Protein AF-A0A370BU80-F1 (afdb_monomer_lite)

Sequence (134 aa):
MPYYVHLQEHVVDGMLEPIMRKYYLMTAANATAAEKFLVGLQKYARTPNTQMYNAKAVTLEWWNCKVSSAGTIRWIYNEMIAERPENYNYVQELTDCCDTILISDLEAVNWPILPVNQETSQVRTIFDHHFNRF

Organism: NCBI:txid1353008

Structure (mmCIF, N/CA/C/O backbone):
data_AF-A0A370BU80-F1
#
_entry.id   AF-A0A370BU80-F1
#
loop_
_atom_site.group_PDB
_atom_site.id
_atom_site.type_symbol
_atom_site.label_atom_id
_atom_site.label_alt_id
_atom_site.label_comp_id
_atom_site.label_asym_id
_atom_site.label_entity_id
_atom_site.label_seq_id
_atom_site.pdbx_PDB_ins_code
_atom_site.Cartn_x
_atom_site.Cartn_y
_atom_site.Cartn_z
_atom_site.occupancy
_atom_site.B_iso_or_equiv
_atom_site.auth_seq_id
_atom_site.auth_comp_id
_atom_site.auth_asym_id
_atom_site.auth_atom_id
_atom_site.pdbx_PDB_model_num
ATOM 1 N N . MET A 1 1 ? -11.841 5.171 14.712 1.00 82.94 1 MET A N 1
ATOM 2 C CA . MET A 1 1 ? -12.660 5.481 13.517 1.00 82.94 1 MET A CA 1
ATOM 3 C C . MET A 1 1 ? -11.843 5.139 12.283 1.00 82.94 1 MET A C 1
ATOM 5 O O . MET A 1 1 ? -10.625 5.264 12.386 1.00 82.94 1 MET A O 1
ATOM 9 N N . PRO A 1 2 ? -12.466 4.727 11.164 1.00 89.00 2 PRO A N 1
ATOM 10 C CA . PRO A 1 2 ? -11.744 4.494 9.919 1.00 89.00 2 PRO A CA 1
ATOM 11 C C . PRO A 1 2 ? -10.953 5.730 9.481 1.00 89.00 2 PRO A C 1
ATOM 13 O O . PRO A 1 2 ? -11.424 6.856 9.656 1.00 89.00 2 PRO A O 1
ATOM 16 N N . TYR A 1 3 ? -9.766 5.509 8.925 1.00 90.19 3 TYR A N 1
ATOM 17 C CA . TYR A 1 3 ? -8.881 6.555 8.415 1.00 90.19 3 TYR A CA 1
ATOM 18 C C . TYR A 1 3 ? -8.693 6.374 6.912 1.00 90.19 3 TYR A C 1
ATOM 20 O O . TYR A 1 3 ? -8.546 5.244 6.450 1.00 90.19 3 TYR A O 1
ATOM 28 N N . TYR A 1 4 ? -8.711 7.463 6.147 1.00 91.12 4 TYR A N 1
ATOM 29 C CA . TYR A 1 4 ? -8.710 7.393 4.688 1.00 91.12 4 TYR A CA 1
ATOM 30 C C . TYR A 1 4 ? -7.553 8.193 4.106 1.00 91.12 4 TYR A C 1
ATOM 32 O O . TYR A 1 4 ? -7.358 9.346 4.483 1.00 91.12 4 TYR A O 1
ATOM 40 N N . VAL A 1 5 ? -6.829 7.600 3.159 1.00 91.25 5 VAL A N 1
ATOM 41 C CA . VAL A 1 5 ? -5.692 8.235 2.482 1.00 91.25 5 VAL A CA 1
ATOM 42 C C . VAL A 1 5 ? -5.850 8.101 0.978 1.00 91.25 5 VAL A C 1
ATOM 44 O O . VAL A 1 5 ? -6.120 7.015 0.460 1.00 91.25 5 VAL A O 1
ATOM 47 N N . HIS A 1 6 ? -5.628 9.201 0.272 1.00 91.75 6 HIS A N 1
ATOM 48 C CA . HIS A 1 6 ? -5.464 9.197 -1.170 1.00 91.75 6 HIS A CA 1
ATOM 49 C C . HIS A 1 6 ? -4.034 8.804 -1.530 1.00 91.75 6 HIS A C 1
ATOM 51 O O . HIS A 1 6 ? -3.074 9.449 -1.102 1.00 91.75 6 HIS A O 1
ATOM 57 N N . LEU A 1 7 ? -3.897 7.758 -2.341 1.00 92.38 7 LEU A N 1
ATOM 58 C CA . LEU A 1 7 ? -2.621 7.338 -2.906 1.00 92.38 7 LEU A CA 1
ATOM 59 C C . LEU A 1 7 ? -2.615 7.630 -4.401 1.00 92.38 7 LEU A C 1
ATOM 61 O O . LEU A 1 7 ? -3.565 7.299 -5.111 1.00 92.38 7 LEU A O 1
ATOM 65 N N . GLN A 1 8 ? -1.522 8.205 -4.884 1.00 91.31 8 GLN A N 1
ATOM 66 C CA . GLN A 1 8 ? -1.328 8.485 -6.297 1.00 91.31 8 GLN A CA 1
ATOM 67 C C . GLN A 1 8 ? -0.039 7.844 -6.798 1.00 91.31 8 GLN A C 1
ATOM 69 O O . GLN A 1 8 ? 1.051 8.164 -6.332 1.00 91.31 8 GLN A O 1
ATOM 74 N N . GLU A 1 9 ? -0.152 6.983 -7.800 1.00 90.94 9 GLU A N 1
ATOM 75 C CA . GLU A 1 9 ? 0.993 6.437 -8.518 1.00 90.94 9 GLU A CA 1
ATOM 76 C C . GLU A 1 9 ? 1.407 7.343 -9.668 1.00 90.94 9 GLU A C 1
ATOM 78 O O . GLU A 1 9 ? 0.588 7.842 -10.438 1.00 90.94 9 GLU A O 1
ATOM 83 N N . HIS A 1 10 ? 2.714 7.506 -9.800 1.00 89.06 10 HIS A N 1
ATOM 84 C CA . HIS A 1 10 ? 3.372 8.158 -10.912 1.00 89.06 10 HIS A CA 1
ATOM 85 C C . HIS A 1 10 ? 4.372 7.177 -11.511 1.00 89.06 10 HIS A C 1
ATOM 87 O O . HIS A 1 10 ? 5.416 6.911 -10.911 1.00 89.06 10 HIS A O 1
ATOM 93 N N . VAL A 1 11 ? 4.058 6.652 -12.693 1.00 86.81 11 VAL A N 1
ATOM 94 C CA . VAL A 1 11 ? 4.989 5.800 -13.438 1.00 86.81 11 VAL A CA 1
ATOM 95 C C . VAL A 1 11 ? 6.131 6.655 -13.989 1.00 86.81 11 VAL A C 1
ATOM 97 O O . VAL A 1 11 ? 5.872 7.692 -14.603 1.00 86.81 11 VAL A O 1
ATOM 100 N N . VAL A 1 12 ? 7.384 6.247 -13.749 1.00 81.88 12 VAL A N 1
ATOM 101 C CA . VAL A 1 12 ? 8.580 7.014 -14.165 1.00 81.88 12 VAL A CA 1
ATOM 102 C C . VAL A 1 12 ? 9.489 6.305 -15.173 1.00 81.88 12 VAL A C 1
ATOM 104 O O . VAL A 1 12 ? 10.192 7.003 -15.893 1.00 81.88 12 VAL A O 1
ATOM 107 N N . ASP A 1 13 ? 9.413 4.974 -15.297 1.00 69.94 13 ASP A N 1
ATOM 108 C CA . ASP A 1 13 ? 10.296 4.186 -16.184 1.00 69.94 13 ASP A CA 1
ATOM 109 C C . ASP A 1 13 ? 9.561 3.511 -17.362 1.00 69.94 13 ASP A C 1
ATOM 111 O O . ASP A 1 13 ? 10.134 2.719 -18.111 1.00 69.94 13 ASP A O 1
ATOM 115 N N . GLY A 1 14 ? 8.279 3.828 -17.562 1.00 56.53 14 GLY A N 1
ATOM 116 C CA . GLY A 1 14 ? 7.460 3.261 -18.634 1.00 56.53 14 GLY A CA 1
ATOM 117 C C . GLY A 1 14 ? 7.751 3.902 -19.993 1.00 56.53 14 GLY A C 1
ATOM 118 O O . GLY A 1 14 ? 7.293 5.006 -20.271 1.00 56.53 14 GLY A O 1
ATOM 119 N N . MET A 1 15 ? 8.474 3.192 -20.863 1.00 54.31 15 MET A N 1
ATOM 120 C CA . MET A 1 15 ? 8.901 3.665 -22.191 1.00 54.31 15 MET A CA 1
ATOM 121 C C . MET A 1 15 ? 7.779 3.873 -23.232 1.00 54.31 15 MET A C 1
ATOM 123 O O . MET A 1 15 ? 8.089 4.348 -24.320 1.00 54.31 15 MET A O 1
ATOM 127 N N . LEU A 1 16 ? 6.503 3.544 -22.973 1.00 50.56 16 LEU A N 1
ATOM 128 C CA . LEU A 1 16 ? 5.482 3.539 -24.042 1.00 50.56 16 LEU A CA 1
ATOM 129 C C . LEU A 1 16 ? 4.049 3.960 -23.682 1.00 50.56 16 LEU A C 1
ATOM 131 O O . LEU A 1 16 ? 3.182 3.886 -24.548 1.00 50.56 16 LEU A O 1
ATOM 135 N N . GLU A 1 17 ? 3.771 4.479 -22.489 1.00 47.81 17 GLU A N 1
ATOM 136 C CA . GLU A 1 17 ? 2.430 4.998 -22.187 1.00 47.81 17 GLU A CA 1
ATOM 137 C C . GLU A 1 17 ? 2.526 6.369 -21.515 1.00 47.81 17 GLU A C 1
ATOM 139 O O . GLU A 1 17 ? 3.388 6.571 -20.656 1.00 47.81 17 GLU A O 1
ATOM 144 N N . PRO A 1 18 ? 1.691 7.350 -21.907 1.00 51.16 18 PRO A N 1
ATOM 145 C CA . PRO A 1 18 ? 1.745 8.683 -21.330 1.00 51.16 18 PRO A CA 1
ATOM 146 C C . PRO A 1 18 ? 1.500 8.575 -19.829 1.00 51.16 18 PRO A C 1
ATOM 148 O O . PRO A 1 18 ? 0.390 8.239 -19.437 1.00 51.16 18 PRO A O 1
ATOM 151 N N . ILE A 1 19 ? 2.541 8.843 -19.025 1.00 58.19 19 ILE A N 1
ATOM 152 C CA . ILE A 1 19 ? 2.521 9.148 -17.582 1.00 58.19 19 ILE A CA 1
ATOM 153 C C . ILE A 1 19 ? 1.275 8.551 -16.915 1.00 58.19 19 ILE A C 1
ATOM 155 O O . ILE A 1 19 ? 0.373 9.284 -16.497 1.00 58.19 19 ILE A O 1
ATOM 159 N N . MET A 1 20 ? 1.165 7.217 -16.905 1.00 70.50 20 MET A N 1
ATOM 160 C CA . MET A 1 20 ? -0.019 6.591 -16.334 1.00 70.50 20 MET A CA 1
ATOM 161 C C . MET A 1 20 ? -0.047 6.928 -14.851 1.00 70.50 20 MET A C 1
ATOM 163 O O . MET A 1 20 ? 0.906 6.678 -14.108 1.00 70.50 20 MET A O 1
ATOM 167 N N . ARG A 1 21 ? -1.143 7.560 -14.444 1.00 80.12 21 ARG A N 1
ATOM 168 C CA . ARG A 1 21 ? -1.443 7.830 -13.047 1.00 80.12 21 ARG A CA 1
ATOM 169 C C . ARG A 1 21 ? -2.553 6.897 -12.638 1.00 80.12 21 ARG A C 1
ATOM 171 O O . ARG A 1 21 ? -3.594 6.856 -13.291 1.00 80.12 21 ARG A O 1
ATOM 178 N N . LYS A 1 22 ? -2.323 6.171 -11.555 1.00 88.44 22 LYS A N 1
ATOM 179 C CA . LYS A 1 22 ? -3.388 5.465 -10.859 1.00 88.44 22 LYS A CA 1
ATOM 180 C C . LYS A 1 22 ? -3.641 6.137 -9.532 1.00 88.44 22 LYS A C 1
ATOM 182 O O . LYS A 1 22 ? -2.725 6.658 -8.896 1.00 88.44 22 LYS A O 1
ATOM 187 N N . TYR A 1 23 ? -4.903 6.137 -9.159 1.00 89.69 23 TYR A N 1
ATOM 188 C CA . TYR A 1 23 ? -5.391 6.764 -7.954 1.00 89.69 23 TYR A CA 1
ATOM 189 C C . TYR A 1 23 ? -6.063 5.687 -7.129 1.00 89.69 23 TYR A C 1
ATOM 191 O O . TYR A 1 23 ? -6.802 4.865 -7.668 1.00 89.69 23 TYR A O 1
ATOM 199 N N . TYR A 1 24 ? -5.802 5.695 -5.833 1.00 92.38 24 TYR A N 1
ATOM 200 C CA . TYR A 1 24 ? -6.402 4.751 -4.911 1.00 92.38 24 TYR A CA 1
ATOM 201 C C . TYR A 1 24 ? -6.929 5.479 -3.692 1.00 92.38 24 TYR A C 1
ATOM 203 O O . TYR A 1 24 ? -6.358 6.479 -3.242 1.00 92.38 24 TYR A O 1
ATOM 211 N N . LEU A 1 25 ? -7.988 4.917 -3.127 1.00 93.12 25 LEU A N 1
ATOM 212 C CA . LEU A 1 25 ? -8.388 5.189 -1.765 1.00 93.12 25 LEU A CA 1
ATOM 213 C C . LEU A 1 25 ? -7.930 4.038 -0.877 1.00 93.12 25 LEU A C 1
ATOM 215 O O . LEU A 1 25 ? -8.381 2.904 -1.039 1.00 93.12 25 LEU A O 1
ATOM 219 N N . MET A 1 26 ? -7.062 4.346 0.080 1.00 93.69 26 MET A N 1
ATOM 220 C CA . MET A 1 26 ? -6.698 3.436 1.155 1.00 93.69 26 MET A CA 1
ATOM 221 C C . MET A 1 26 ? -7.589 3.724 2.358 1.00 93.69 26 MET A C 1
ATOM 223 O O . MET A 1 26 ? -7.602 4.842 2.869 1.00 93.69 26 MET A O 1
ATOM 227 N N . THR A 1 27 ? -8.359 2.725 2.777 1.00 94.19 27 THR A N 1
ATOM 228 C CA . THR A 1 27 ? -9.206 2.780 3.972 1.00 94.19 27 THR A CA 1
ATOM 229 C C . THR A 1 27 ? -8.587 1.896 5.037 1.00 94.19 27 THR A C 1
ATOM 231 O O . THR A 1 27 ? -8.482 0.690 4.842 1.00 94.19 27 THR A O 1
ATOM 234 N N . ALA A 1 28 ? -8.201 2.481 6.163 1.00 94.56 28 ALA A N 1
ATOM 235 C CA . ALA A 1 28 ? -7.659 1.768 7.308 1.00 94.56 28 ALA A CA 1
ATOM 236 C C . ALA A 1 28 ? -8.670 1.720 8.457 1.00 94.56 28 ALA A C 1
ATOM 238 O O . ALA A 1 28 ? -9.463 2.645 8.642 1.00 94.56 28 ALA A O 1
ATOM 239 N N . ALA A 1 29 ? -8.595 0.683 9.291 1.00 95.19 29 ALA A N 1
ATOM 240 C CA . ALA A 1 29 ? -9.430 0.552 10.488 1.00 95.19 29 ALA A CA 1
ATOM 241 C C . ALA A 1 29 ? -9.259 1.730 11.474 1.00 95.19 29 ALA A C 1
ATOM 243 O O . ALA A 1 29 ? -10.195 2.092 12.194 1.00 95.19 29 ALA A O 1
ATOM 244 N N . ASN A 1 30 ? -8.060 2.325 11.513 1.00 92.00 30 ASN A N 1
ATOM 245 C CA . ASN A 1 30 ? -7.707 3.504 12.306 1.00 92.00 30 ASN A CA 1
ATOM 246 C C . ASN A 1 30 ? -6.434 4.190 11.763 1.00 92.00 30 ASN A C 1
ATOM 248 O O . ASN A 1 30 ? -5.776 3.673 10.859 1.00 92.00 30 ASN A O 1
ATOM 252 N N . ALA A 1 31 ? -6.080 5.348 12.331 1.00 90.31 31 ALA A N 1
ATOM 253 C CA . ALA A 1 31 ? -4.901 6.124 11.936 1.00 90.31 31 ALA A CA 1
ATOM 254 C C . ALA A 1 31 ? -3.573 5.367 12.129 1.00 90.31 31 ALA A C 1
ATOM 256 O O . ALA A 1 31 ? -2.685 5.480 11.292 1.00 90.31 31 ALA A O 1
ATOM 257 N N . THR A 1 32 ? -3.442 4.548 13.177 1.00 92.19 32 THR A N 1
ATOM 258 C CA . THR A 1 32 ? -2.228 3.748 13.416 1.00 92.19 32 THR A CA 1
ATOM 259 C C . THR A 1 32 ? -2.026 2.684 12.336 1.00 92.19 32 THR A C 1
ATOM 261 O O . THR A 1 32 ? -0.907 2.471 11.880 1.00 92.19 32 THR A O 1
ATOM 264 N N . ALA A 1 33 ? -3.101 2.027 11.893 1.00 94.19 33 ALA A N 1
ATOM 265 C CA . ALA A 1 33 ? -3.049 1.073 10.787 1.00 94.19 33 ALA A CA 1
ATOM 266 C C . ALA A 1 33 ? -2.671 1.761 9.464 1.00 94.19 33 ALA A C 1
ATOM 268 O O . ALA A 1 33 ? -1.849 1.235 8.715 1.00 94.19 33 ALA A O 1
ATOM 269 N N . ALA A 1 34 ? -3.210 2.960 9.209 1.00 93.31 34 ALA A N 1
ATOM 270 C CA . ALA A 1 34 ? -2.811 3.773 8.062 1.00 93.31 34 ALA A CA 1
ATOM 271 C C . ALA A 1 34 ? -1.319 4.131 8.116 1.00 93.31 34 ALA A C 1
ATOM 273 O O . ALA A 1 34 ? -0.599 3.906 7.149 1.00 93.31 34 ALA A O 1
ATOM 274 N N . GLU A 1 35 ? -0.842 4.642 9.252 1.00 92.25 35 GLU A N 1
ATOM 275 C CA . GLU A 1 35 ? 0.563 5.005 9.447 1.00 92.25 35 GLU A CA 1
ATOM 276 C C . GLU A 1 35 ? 1.495 3.818 9.196 1.00 92.25 35 GLU A C 1
ATOM 278 O O . GLU A 1 35 ? 2.441 3.947 8.419 1.00 92.25 35 GLU A O 1
ATOM 283 N N . LYS A 1 36 ? 1.201 2.652 9.789 1.00 95.12 36 LYS A N 1
ATOM 284 C CA . LYS A 1 36 ? 1.979 1.429 9.560 1.00 95.12 36 LYS A CA 1
ATOM 285 C C . LYS A 1 36 ? 2.074 1.107 8.072 1.00 95.12 36 LYS A C 1
ATOM 287 O O . LYS A 1 36 ? 3.180 0.972 7.558 1.00 95.12 36 LYS A O 1
ATOM 292 N N . PHE A 1 37 ? 0.947 1.064 7.363 1.00 95.56 37 PHE A N 1
ATOM 293 C CA . PHE A 1 37 ? 0.942 0.753 5.935 1.00 95.56 37 PHE A CA 1
ATOM 294 C C . PHE A 1 37 ? 1.785 1.748 5.126 1.00 95.56 37 PHE A C 1
ATOM 296 O O . PHE A 1 37 ? 2.607 1.351 4.300 1.00 95.56 37 PHE A O 1
ATOM 303 N N . LEU A 1 38 ? 1.634 3.046 5.397 1.00 95.00 38 LEU A N 1
ATOM 304 C CA . LEU A 1 38 ? 2.363 4.106 4.703 1.00 95.00 38 LEU A CA 1
ATOM 305 C C . LEU A 1 38 ? 3.876 4.049 4.971 1.00 95.00 38 LEU A C 1
ATOM 307 O O . LEU A 1 38 ? 4.672 4.169 4.037 1.00 95.00 38 LEU A O 1
ATOM 311 N N . VAL A 1 39 ? 4.286 3.797 6.217 1.00 94.56 39 VAL A N 1
ATOM 312 C CA . VAL A 1 39 ? 5.689 3.524 6.574 1.00 94.56 39 VAL A CA 1
ATOM 313 C C . VAL A 1 39 ? 6.187 2.261 5.869 1.00 94.56 39 VAL A C 1
ATOM 315 O O . VAL A 1 39 ? 7.311 2.239 5.363 1.00 94.56 39 VAL A O 1
ATOM 318 N N . GLY A 1 40 ? 5.347 1.232 5.769 1.00 96.12 40 GLY A N 1
ATOM 319 C CA . GLY A 1 40 ? 5.625 0.014 5.017 1.00 96.12 40 GLY A CA 1
ATOM 320 C C . GLY A 1 40 ? 5.925 0.291 3.545 1.00 96.12 40 GLY A C 1
ATOM 321 O O . GLY A 1 40 ? 6.947 -0.166 3.037 1.00 96.12 40 GLY A O 1
ATOM 322 N N . LEU A 1 41 ? 5.123 1.123 2.873 1.00 96.00 41 LEU A N 1
ATOM 323 C CA . LEU A 1 41 ? 5.392 1.532 1.489 1.00 96.00 41 LEU A CA 1
ATOM 324 C C . LEU A 1 41 ? 6.733 2.269 1.352 1.00 96.00 41 LEU A C 1
ATOM 326 O O . LEU A 1 41 ? 7.491 2.005 0.419 1.00 96.00 41 LEU A O 1
ATOM 330 N N . GLN A 1 42 ? 7.074 3.153 2.295 1.00 95.06 42 GLN A N 1
ATOM 331 C CA . GLN A 1 42 ? 8.374 3.838 2.293 1.00 95.06 42 GLN A CA 1
ATOM 332 C C . GLN A 1 42 ? 9.544 2.877 2.465 1.00 95.06 42 GLN A C 1
ATOM 334 O O . GLN A 1 42 ? 10.572 3.030 1.803 1.00 95.06 42 GLN A O 1
ATOM 339 N N . LYS A 1 43 ? 9.407 1.902 3.366 1.00 96.12 43 LYS A N 1
ATOM 340 C CA . LYS A 1 43 ? 10.425 0.875 3.583 1.00 96.12 43 LYS A CA 1
ATOM 341 C C . LYS A 1 43 ? 10.572 -0.007 2.356 1.00 96.12 43 LYS A C 1
ATOM 343 O O . LYS A 1 43 ? 11.695 -0.176 1.894 1.00 96.12 43 LYS A O 1
ATOM 348 N N . TYR A 1 44 ? 9.464 -0.474 1.780 1.00 96.00 44 TYR A N 1
ATOM 349 C CA . TYR A 1 44 ? 9.462 -1.238 0.535 1.00 96.00 44 TYR A CA 1
ATOM 350 C C . TYR A 1 44 ? 10.161 -0.478 -0.595 1.00 96.00 44 TYR A C 1
ATOM 352 O O . TYR A 1 44 ? 11.002 -1.048 -1.289 1.00 96.00 44 TYR A O 1
ATOM 360 N N . ALA A 1 45 ? 9.919 0.828 -0.725 1.00 94.62 45 ALA A N 1
ATOM 361 C CA . ALA A 1 45 ? 10.571 1.653 -1.740 1.00 94.62 45 ALA A CA 1
ATOM 362 C C . ALA A 1 45 ? 12.101 1.777 -1.582 1.00 94.62 45 ALA A C 1
ATOM 364 O O . ALA A 1 45 ? 12.799 2.170 -2.512 1.00 94.62 45 ALA A O 1
ATOM 365 N N . ARG A 1 46 ? 12.636 1.461 -0.397 1.00 94.31 46 ARG A N 1
ATOM 366 C CA . ARG A 1 46 ? 14.078 1.466 -0.099 1.00 94.31 46 ARG A CA 1
ATOM 367 C C . ARG A 1 46 ? 14.712 0.081 -0.210 1.00 94.31 46 ARG A C 1
ATOM 369 O O . ARG A 1 46 ? 15.927 -0.039 -0.061 1.00 94.31 46 ARG A O 1
ATOM 376 N N . THR A 1 47 ? 13.914 -0.963 -0.426 1.00 93.56 47 THR A N 1
ATOM 377 C CA . THR A 1 47 ? 14.436 -2.321 -0.601 1.00 93.56 47 THR A CA 1
ATOM 378 C C . THR A 1 47 ? 15.055 -2.498 -1.993 1.00 93.56 47 THR A C 1
ATOM 380 O O . THR A 1 47 ? 14.630 -1.836 -2.940 1.00 93.56 47 THR A O 1
ATOM 383 N N . PRO A 1 48 ? 16.069 -3.365 -2.159 1.00 88.31 48 PRO A N 1
ATOM 384 C CA . PRO A 1 48 ? 16.646 -3.642 -3.473 1.00 88.31 48 PRO A CA 1
ATOM 385 C C . PRO A 1 48 ? 15.620 -4.243 -4.445 1.00 88.31 48 PRO A C 1
ATOM 387 O O . PRO A 1 48 ? 14.737 -4.990 -4.031 1.00 88.31 48 PRO A O 1
ATOM 390 N N . ASN A 1 49 ? 15.775 -3.966 -5.746 1.00 84.75 49 ASN A N 1
ATOM 391 C CA . ASN A 1 49 ? 14.972 -4.547 -6.838 1.00 84.75 49 ASN A CA 1
ATOM 392 C C . ASN A 1 49 ? 13.445 -4.367 -6.694 1.00 84.75 49 ASN A C 1
ATOM 394 O O . ASN A 1 49 ? 12.662 -5.158 -7.214 1.00 84.75 49 ASN A O 1
ATOM 398 N N . THR A 1 50 ? 13.023 -3.328 -5.977 1.00 89.38 50 THR A N 1
ATOM 399 C CA . THR A 1 50 ? 11.616 -2.963 -5.800 1.00 89.38 50 THR A CA 1
ATOM 400 C C . THR A 1 50 ? 11.024 -2.317 -7.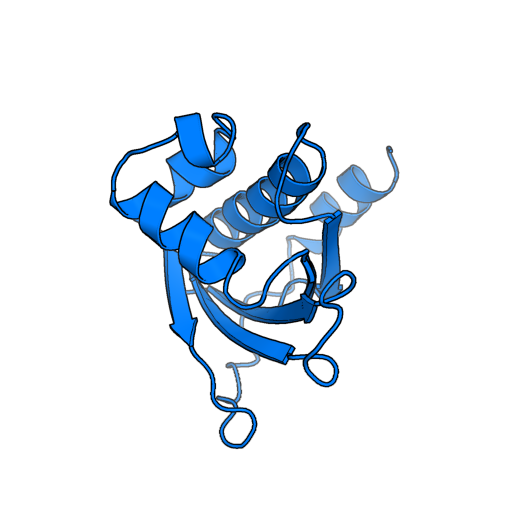053 1.00 89.38 50 THR A C 1
ATOM 402 O O . THR A 1 50 ? 11.720 -1.664 -7.832 1.00 89.38 50 THR A O 1
ATOM 405 N N . GLN A 1 51 ? 9.708 -2.448 -7.216 1.00 88.56 51 GLN A N 1
ATOM 406 C CA . GLN A 1 51 ? 8.954 -1.761 -8.265 1.00 88.56 51 GLN A CA 1
ATOM 407 C C . GLN A 1 51 ? 8.555 -0.328 -7.875 1.00 88.56 51 GLN A C 1
ATOM 409 O O . GLN A 1 51 ? 8.009 0.395 -8.711 1.00 88.56 51 GLN A O 1
ATOM 414 N N . MET A 1 52 ? 8.806 0.088 -6.629 1.00 92.62 52 MET A N 1
ATOM 415 C CA . MET A 1 52 ? 8.483 1.412 -6.099 1.00 92.62 52 MET A CA 1
ATOM 416 C C . MET A 1 52 ? 9.762 2.173 -5.753 1.00 92.62 52 MET A C 1
ATOM 418 O O . MET A 1 52 ? 10.520 1.757 -4.895 1.00 92.62 52 MET A O 1
ATOM 422 N N . TYR A 1 53 ? 9.983 3.334 -6.356 1.00 91.31 53 TYR A N 1
ATOM 423 C CA . TYR A 1 53 ? 11.190 4.134 -6.117 1.00 91.31 53 TYR A CA 1
ATOM 424 C C . TYR A 1 53 ? 11.032 5.148 -4.994 1.00 91.31 53 TYR A C 1
ATOM 426 O O . TYR A 1 53 ? 12.013 5.636 -4.436 1.00 91.31 53 TYR A O 1
ATOM 434 N N . ASN A 1 54 ? 9.793 5.547 -4.708 1.00 91.31 54 ASN A N 1
ATOM 435 C CA . ASN A 1 54 ? 9.504 6.516 -3.664 1.00 91.31 54 ASN A CA 1
ATOM 436 C C . ASN A 1 54 ? 8.045 6.406 -3.216 1.00 91.31 54 ASN A C 1
ATOM 438 O O . ASN A 1 54 ? 7.167 6.191 -4.049 1.00 91.31 54 ASN A O 1
ATOM 442 N N . ALA A 1 55 ? 7.792 6.658 -1.935 1.00 90.88 55 ALA A N 1
ATOM 443 C CA . ALA A 1 55 ? 6.479 6.937 -1.371 1.00 90.88 55 ALA A CA 1
ATOM 444 C C . ALA A 1 55 ? 6.609 8.150 -0.439 1.00 90.88 55 ALA A C 1
ATOM 446 O O . ALA A 1 55 ? 7.332 8.108 0.559 1.00 90.88 55 ALA A O 1
ATOM 447 N N . LYS A 1 56 ? 5.943 9.258 -0.766 1.00 89.62 56 LYS A N 1
ATOM 448 C CA . LYS A 1 56 ? 6.078 10.509 -0.014 1.00 89.62 56 LYS A CA 1
ATOM 449 C C . LYS A 1 56 ? 4.722 11.132 0.294 1.00 89.62 56 LYS A C 1
ATOM 451 O O . LYS A 1 56 ? 3.902 11.321 -0.603 1.00 89.62 56 LYS A O 1
ATOM 456 N N . ALA A 1 57 ? 4.554 11.533 1.550 1.00 85.88 57 ALA A N 1
ATOM 457 C CA . ALA A 1 57 ? 3.438 12.348 2.003 1.00 85.88 57 ALA A CA 1
ATOM 458 C C . ALA A 1 57 ? 3.480 13.760 1.388 1.00 85.88 57 ALA A C 1
ATOM 460 O O . ALA A 1 57 ? 4.522 14.424 1.385 1.00 85.88 57 ALA A O 1
ATOM 461 N N . VAL A 1 58 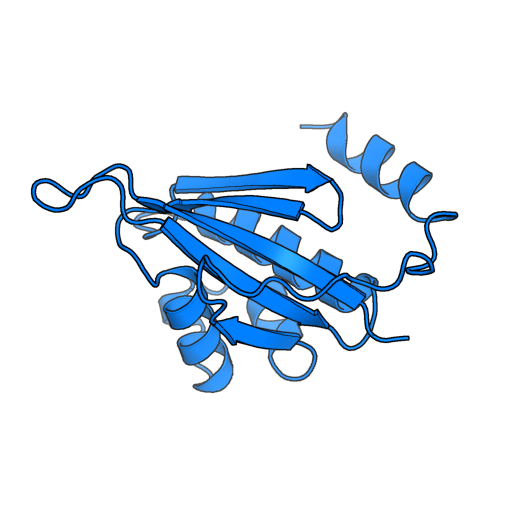? 2.333 14.227 0.901 1.00 84.81 58 VAL A N 1
ATOM 462 C CA . VAL A 1 58 ? 2.013 15.655 0.733 1.00 84.81 58 VAL A CA 1
ATOM 463 C C . VAL A 1 58 ? 1.350 16.154 2.016 1.00 84.81 58 VAL A C 1
ATOM 465 O O . VAL A 1 58 ? 1.766 17.165 2.575 1.00 84.81 58 VAL A O 1
ATOM 468 N N . THR A 1 59 ? 0.377 15.386 2.509 1.00 82.81 59 THR A N 1
ATOM 469 C CA . THR A 1 59 ? -0.189 15.447 3.865 1.00 82.81 59 THR A CA 1
ATOM 470 C C . THR A 1 59 ? -0.306 14.018 4.409 1.00 82.81 59 THR A C 1
ATOM 472 O O . THR A 1 59 ? 0.054 13.066 3.714 1.00 82.81 59 THR A O 1
ATOM 475 N N . LEU A 1 60 ? -0.798 13.832 5.637 1.00 77.44 60 LEU A N 1
ATOM 476 C CA . LEU A 1 60 ? -1.020 12.482 6.174 1.00 77.44 60 LEU A CA 1
ATOM 477 C C . LEU A 1 60 ? -2.073 11.711 5.361 1.00 77.44 60 LEU A C 1
ATOM 479 O O . LEU A 1 60 ? -1.933 10.511 5.142 1.00 77.44 60 LEU A O 1
ATOM 483 N N . GLU A 1 61 ? -3.054 12.433 4.829 1.00 86.31 61 GLU A N 1
ATOM 484 C CA . GLU A 1 61 ? -4.184 11.944 4.039 1.00 86.31 61 GLU A CA 1
ATOM 485 C C . GLU A 1 61 ? -3.899 11.899 2.528 1.00 86.31 61 GLU A C 1
ATOM 487 O O . GLU A 1 61 ? -4.751 11.453 1.759 1.00 86.31 61 GLU A O 1
ATOM 492 N N . TRP A 1 62 ? -2.721 12.350 2.075 1.00 88.94 62 TRP A N 1
ATOM 493 C CA . TRP A 1 62 ? -2.383 12.426 0.651 1.00 88.94 62 TRP A CA 1
ATOM 494 C C . TRP A 1 62 ? -0.938 12.038 0.368 1.00 88.94 62 TRP A C 1
ATOM 496 O O . TRP A 1 62 ? -0.006 12.729 0.783 1.00 88.94 62 TRP A O 1
ATOM 506 N N . TRP A 1 63 ? -0.737 10.982 -0.419 1.00 93.12 63 TRP A N 1
ATOM 507 C CA . TRP A 1 63 ? 0.584 10.438 -0.721 1.00 93.12 63 TRP A CA 1
ATOM 508 C C . TRP A 1 63 ? 0.812 10.237 -2.215 1.00 93.12 63 TRP A C 1
ATOM 510 O O . TRP A 1 63 ? -0.042 9.730 -2.938 1.00 93.12 63 TRP A O 1
ATOM 520 N N . ASN A 1 64 ? 2.022 10.581 -2.654 1.00 91.75 64 ASN A N 1
ATOM 521 C CA . ASN A 1 64 ? 2.495 10.351 -4.012 1.00 91.75 64 ASN A CA 1
ATOM 522 C C . ASN A 1 64 ? 3.566 9.257 -4.010 1.00 91.75 64 ASN A C 1
ATOM 524 O O . ASN A 1 64 ? 4.564 9.342 -3.287 1.00 91.75 64 ASN A O 1
ATOM 528 N N . CYS A 1 65 ? 3.394 8.267 -4.875 1.00 92.62 65 CYS A N 1
ATOM 529 C CA . CYS A 1 65 ? 4.295 7.143 -5.060 1.00 92.62 65 CYS A CA 1
ATOM 530 C C . CYS A 1 65 ? 4.893 7.182 -6.468 1.00 92.62 65 CYS A C 1
ATOM 532 O O . CYS A 1 65 ? 4.168 7.318 -7.451 1.00 92.62 65 CYS A O 1
ATOM 534 N N . LYS A 1 66 ? 6.217 7.057 -6.580 1.00 92.25 66 LYS A N 1
ATOM 535 C CA . LYS A 1 66 ? 6.895 6.863 -7.868 1.00 92.25 66 LYS A CA 1
ATOM 536 C C . LYS A 1 66 ? 7.146 5.382 -8.068 1.00 92.25 66 LYS A C 1
ATOM 538 O O . LYS A 1 66 ? 7.729 4.748 -7.190 1.00 92.25 66 LYS A O 1
ATOM 543 N N . VAL A 1 67 ? 6.726 4.856 -9.207 1.00 91.44 67 VAL A N 1
ATOM 544 C CA . VAL A 1 67 ? 6.733 3.418 -9.483 1.00 91.44 67 VAL A CA 1
ATOM 545 C C . VAL A 1 67 ? 7.265 3.133 -10.884 1.00 91.44 67 VAL A C 1
ATOM 547 O O . VAL A 1 67 ? 7.249 3.993 -11.766 1.00 91.44 67 VAL A O 1
ATOM 550 N N . SER A 1 68 ? 7.757 1.916 -11.074 1.00 86.81 68 SER A N 1
ATOM 551 C CA . SER A 1 68 ? 8.228 1.405 -12.364 1.00 86.81 68 SER A CA 1
ATOM 552 C C . SER A 1 68 ? 7.076 1.054 -13.310 1.00 86.81 68 SER A C 1
ATOM 554 O O . SER A 1 68 ? 7.212 1.217 -14.519 1.00 86.81 68 SER A O 1
ATOM 556 N N . SER A 1 69 ? 5.929 0.629 -12.767 1.00 85.88 69 SER A N 1
ATOM 557 C CA . SER A 1 69 ? 4.750 0.196 -13.522 1.00 85.88 69 SER A CA 1
ATOM 558 C C . SER A 1 69 ? 3.456 0.649 -12.841 1.00 85.88 69 SER A C 1
ATOM 560 O O . SER A 1 69 ? 3.403 0.805 -11.623 1.00 85.88 69 SER A O 1
ATOM 562 N N . ALA A 1 70 ? 2.397 0.876 -13.618 1.00 85.50 70 ALA A N 1
ATOM 563 C CA . ALA A 1 70 ? 1.092 1.216 -13.062 1.00 85.50 70 ALA A CA 1
ATOM 564 C C . ALA A 1 70 ? 0.488 -0.004 -12.352 1.00 85.50 70 ALA A C 1
ATOM 566 O O . ALA A 1 70 ? 0.447 -1.096 -12.916 1.00 85.50 70 ALA A O 1
ATOM 567 N N . GLY A 1 71 ? -0.065 0.175 -11.151 1.00 89.44 71 GLY A N 1
ATOM 568 C CA . GLY A 1 71 ? -0.659 -0.928 -10.392 1.00 89.44 71 GLY A CA 1
ATOM 569 C C . GLY A 1 71 ? 0.237 -1.512 -9.307 1.00 89.44 71 GLY A C 1
ATOM 570 O O . GLY A 1 71 ? -0.181 -2.473 -8.670 1.00 89.44 71 GLY A O 1
ATOM 571 N N . THR A 1 72 ? 1.431 -0.968 -9.069 1.00 92.38 72 THR A N 1
ATOM 572 C CA . THR A 1 72 ? 2.372 -1.486 -8.063 1.00 92.38 72 THR A CA 1
ATOM 573 C C . THR A 1 72 ? 1.769 -1.536 -6.652 1.00 92.38 72 THR A C 1
ATOM 575 O O . THR A 1 72 ? 1.905 -2.551 -5.982 1.00 92.38 72 THR A O 1
ATOM 578 N N . ILE A 1 73 ? 1.051 -0.508 -6.195 1.00 94.38 73 ILE A N 1
ATOM 579 C CA . ILE A 1 73 ? 0.366 -0.471 -4.891 1.00 94.38 73 ILE A CA 1
ATOM 580 C C . ILE A 1 73 ? -0.695 -1.569 -4.817 1.00 94.38 73 ILE A C 1
ATOM 582 O O . ILE A 1 73 ? -0.767 -2.290 -3.823 1.00 94.38 73 ILE A O 1
ATOM 586 N N . ARG A 1 74 ? -1.505 -1.725 -5.873 1.00 94.19 74 ARG A N 1
ATOM 587 C CA . ARG A 1 74 ? -2.518 -2.786 -5.939 1.00 94.19 74 ARG A CA 1
ATOM 588 C C . ARG A 1 74 ? -1.875 -4.168 -5.925 1.00 94.19 74 ARG A C 1
ATOM 590 O O . ARG A 1 74 ? -2.393 -5.067 -5.274 1.00 94.19 74 ARG A O 1
ATOM 597 N N . TRP A 1 75 ? -0.757 -4.328 -6.625 1.00 95.00 75 TRP A N 1
ATOM 598 C CA . TRP A 1 75 ? 0.008 -5.564 -6.629 1.00 95.00 75 TRP A CA 1
ATOM 599 C C . TRP A 1 75 ? 0.551 -5.886 -5.232 1.00 95.00 75 TRP A C 1
ATOM 601 O O . TRP A 1 75 ? 0.239 -6.956 -4.726 1.00 95.00 75 TRP A O 1
ATOM 611 N N . ILE A 1 76 ? 1.228 -4.945 -4.558 1.00 95.62 76 ILE A N 1
ATOM 612 C CA . ILE A 1 76 ? 1.704 -5.115 -3.170 1.00 95.62 76 ILE A CA 1
ATOM 613 C C . ILE A 1 76 ? 0.550 -5.538 -2.257 1.00 95.62 76 ILE A C 1
ATOM 615 O O . ILE A 1 76 ? 0.679 -6.501 -1.508 1.00 95.62 76 ILE A O 1
ATOM 619 N N . TYR A 1 77 ? -0.589 -4.846 -2.344 1.00 96.06 77 TYR A N 1
ATOM 620 C CA . TYR A 1 77 ? -1.770 -5.177 -1.552 1.00 96.06 77 TYR A CA 1
ATOM 621 C C . TYR A 1 77 ? -2.263 -6.606 -1.810 1.00 96.06 77 TYR A C 1
ATOM 623 O O . TYR A 1 77 ? -2.548 -7.337 -0.868 1.00 96.06 77 TYR A O 1
ATOM 631 N N . ASN A 1 78 ? -2.325 -7.037 -3.070 1.00 95.69 78 ASN A N 1
ATOM 632 C CA . ASN A 1 78 ? -2.725 -8.404 -3.396 1.00 95.69 78 ASN A CA 1
ATOM 633 C C . ASN A 1 78 ? -1.730 -9.443 -2.854 1.00 95.69 78 ASN A C 1
ATOM 635 O O . ASN A 1 78 ? -2.165 -10.489 -2.383 1.00 95.69 78 ASN A O 1
ATOM 639 N N . GLU A 1 79 ? -0.422 -9.168 -2.889 1.00 96.38 79 GLU A N 1
ATOM 640 C CA . GLU A 1 79 ? 0.594 -10.063 -2.313 1.00 96.38 79 GLU A CA 1
ATOM 641 C C . GLU A 1 79 ? 0.508 -10.127 -0.780 1.00 96.38 79 GLU A C 1
ATOM 643 O O . GLU A 1 79 ? 0.712 -11.196 -0.207 1.00 96.38 79 GLU A O 1
ATOM 648 N N . MET A 1 80 ? 0.144 -9.021 -0.115 1.00 95.62 80 MET A N 1
ATOM 649 C CA . MET A 1 80 ? -0.167 -9.016 1.321 1.00 95.62 80 MET A CA 1
ATOM 650 C C . MET A 1 80 ? -1.346 -9.944 1.632 1.00 95.62 80 MET A C 1
ATOM 652 O O . MET A 1 80 ? -1.211 -10.832 2.466 1.00 95.62 80 MET A O 1
ATOM 656 N N . ILE A 1 81 ? -2.472 -9.782 0.924 1.00 94.62 81 ILE A N 1
ATOM 657 C CA . ILE A 1 81 ? -3.679 -10.612 1.102 1.00 94.62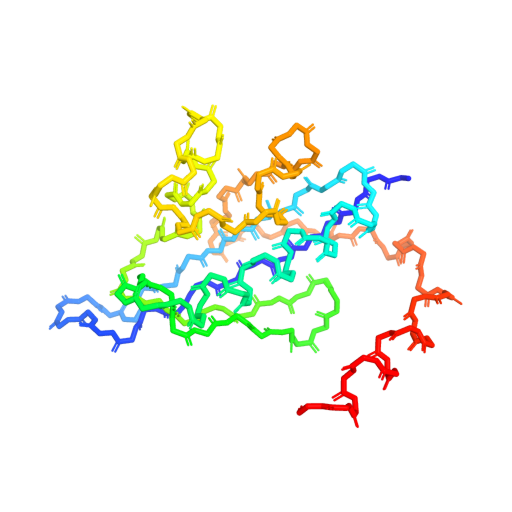 81 ILE A CA 1
ATOM 658 C C . ILE A 1 81 ? -3.413 -12.087 0.768 1.00 94.62 81 ILE A C 1
ATOM 660 O O . ILE A 1 81 ? -4.017 -12.978 1.357 1.00 94.62 81 ILE A O 1
ATOM 664 N N . ALA A 1 82 ? -2.513 -12.358 -0.178 1.00 95.81 82 ALA A N 1
ATOM 665 C CA . ALA A 1 82 ? -2.101 -13.710 -0.537 1.00 95.81 82 ALA A CA 1
ATOM 666 C C . ALA A 1 82 ? -1.073 -14.324 0.432 1.00 95.81 82 ALA A C 1
ATOM 668 O O . ALA A 1 82 ? -0.634 -15.446 0.182 1.00 95.81 82 ALA A O 1
ATOM 669 N N . GLU A 1 83 ? -0.683 -13.604 1.491 1.00 95.25 83 GLU A N 1
ATOM 670 C CA . GLU A 1 83 ? 0.311 -14.019 2.487 1.00 95.25 83 GLU A CA 1
ATOM 671 C C . GLU A 1 83 ? 1.679 -14.373 1.869 1.00 95.25 83 GLU A C 1
ATOM 673 O O . GLU A 1 83 ? 2.317 -15.353 2.251 1.00 95.25 83 GLU A O 1
ATOM 678 N N . ARG A 1 84 ? 2.147 -13.565 0.903 1.00 96.06 84 ARG A N 1
ATOM 679 C CA . ARG A 1 84 ? 3.426 -13.756 0.183 1.00 96.06 84 ARG A CA 1
ATOM 680 C C . ARG A 1 84 ? 4.453 -12.664 0.509 1.00 96.06 84 ARG A C 1
ATOM 682 O O . ARG A 1 84 ? 4.759 -11.820 -0.344 1.00 96.06 84 ARG A O 1
ATOM 689 N N . PRO A 1 85 ? 4.991 -12.630 1.742 1.00 95.44 85 PRO A N 1
ATOM 690 C CA . PRO A 1 85 ? 5.905 -11.584 2.195 1.00 95.44 85 PRO A CA 1
ATOM 691 C C . PRO A 1 85 ? 7.203 -11.487 1.405 1.00 95.44 85 PRO A C 1
ATOM 693 O O . PRO A 1 85 ? 7.776 -10.401 1.304 1.00 95.44 85 PRO A O 1
ATOM 696 N N . GLU A 1 86 ? 7.648 -12.574 0.786 1.00 95.44 86 GLU A N 1
ATOM 697 C CA . GLU A 1 86 ? 8.807 -12.595 -0.096 1.00 95.44 86 GLU A CA 1
ATOM 698 C C . GLU A 1 86 ? 8.690 -11.605 -1.262 1.00 95.44 86 GLU A C 1
ATOM 700 O O . GLU A 1 86 ? 9.694 -11.012 -1.658 1.00 95.44 86 GLU A O 1
ATOM 705 N N . ASN A 1 87 ? 7.476 -11.351 -1.760 1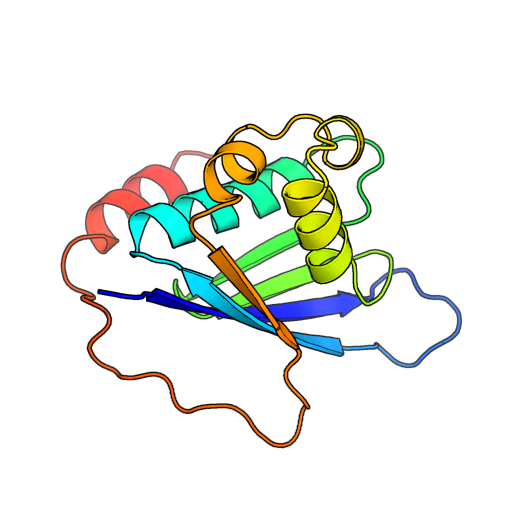.00 94.81 87 ASN A N 1
ATOM 706 C CA . ASN A 1 87 ? 7.248 -10.484 -2.917 1.00 94.81 87 ASN A CA 1
ATOM 707 C C . ASN A 1 87 ? 7.314 -8.993 -2.562 1.00 94.81 87 ASN A C 1
ATOM 709 O O . ASN A 1 87 ? 7.632 -8.159 -3.411 1.00 94.81 87 ASN A O 1
ATOM 713 N N . TYR A 1 88 ? 7.097 -8.647 -1.294 1.00 94.69 88 TYR A N 1
ATOM 714 C CA . TYR A 1 88 ? 7.298 -7.293 -0.780 1.00 94.69 88 TYR A CA 1
ATOM 715 C C . TYR A 1 88 ? 8.487 -7.203 0.187 1.00 94.69 88 TYR A C 1
ATOM 717 O O . TYR A 1 88 ? 8.523 -6.345 1.070 1.00 94.69 88 TYR A O 1
ATOM 725 N N . ASN A 1 89 ? 9.499 -8.057 -0.016 1.00 95.69 89 ASN A N 1
ATOM 726 C CA . ASN A 1 89 ? 10.779 -8.033 0.697 1.00 95.69 89 ASN A CA 1
ATOM 727 C C . ASN A 1 89 ? 10.652 -8.130 2.229 1.00 95.69 89 ASN A C 1
ATOM 729 O O . ASN A 1 89 ? 11.441 -7.531 2.959 1.00 95.69 89 ASN A O 1
ATOM 733 N N . TYR A 1 90 ? 9.660 -8.881 2.715 1.00 96.12 90 TYR A N 1
ATOM 734 C CA . TYR A 1 90 ? 9.396 -9.113 4.138 1.00 96.12 90 TYR A CA 1
ATOM 735 C C . TYR A 1 90 ? 9.267 -7.820 4.958 1.00 96.12 90 TYR A C 1
ATOM 737 O O . TYR A 1 90 ? 9.633 -7.773 6.133 1.00 96.12 90 TYR A O 1
ATOM 745 N N . VAL A 1 91 ? 8.756 -6.745 4.352 1.00 97.19 91 VAL A N 1
ATOM 746 C CA . VAL A 1 91 ? 8.504 -5.496 5.078 1.00 97.19 91 VAL A CA 1
ATOM 747 C C . VAL A 1 91 ? 7.393 -5.734 6.101 1.00 97.19 91 VAL A C 1
ATOM 749 O O . VAL A 1 91 ? 6.216 -5.821 5.752 1.00 97.19 91 VAL A O 1
ATOM 752 N N . GLN A 1 92 ? 7.784 -5.837 7.373 1.00 96.56 92 GLN A N 1
ATOM 753 C CA . GLN A 1 92 ? 6.900 -6.237 8.469 1.00 96.56 92 GLN A CA 1
ATOM 754 C C . GLN A 1 92 ? 5.673 -5.334 8.601 1.00 96.56 92 GLN A C 1
ATOM 756 O O . GLN A 1 92 ? 4.577 -5.827 8.833 1.00 96.56 92 GLN A O 1
ATOM 761 N N . GLU A 1 93 ? 5.828 -4.024 8.400 1.00 97.00 93 GLU A N 1
ATOM 762 C CA . GLU A 1 93 ? 4.709 -3.083 8.463 1.00 97.00 93 GLU A CA 1
ATOM 763 C C . GLU A 1 93 ? 3.607 -3.375 7.441 1.00 97.00 93 GLU A C 1
ATOM 765 O O . GLU A 1 93 ? 2.443 -3.108 7.720 1.00 97.00 93 GLU A O 1
ATOM 770 N N . LEU A 1 94 ? 3.955 -3.920 6.271 1.00 96.38 94 LEU A N 1
ATOM 771 C CA . LEU A 1 94 ? 2.967 -4.331 5.278 1.00 96.38 94 LEU A CA 1
ATOM 772 C C . LEU A 1 94 ? 2.269 -5.618 5.727 1.00 96.38 94 LEU A C 1
ATOM 774 O O . LEU A 1 94 ? 1.043 -5.670 5.715 1.00 96.38 94 LEU A O 1
ATOM 778 N N . THR A 1 95 ? 3.021 -6.609 6.214 1.00 95.62 95 THR A N 1
ATOM 779 C CA . THR A 1 95 ? 2.457 -7.857 6.764 1.00 95.62 95 THR A CA 1
ATOM 780 C C . THR A 1 95 ? 1.472 -7.584 7.904 1.00 95.62 95 THR A C 1
ATOM 782 O O . THR A 1 95 ? 0.359 -8.102 7.900 1.00 95.62 95 THR A O 1
ATOM 785 N N . ASP A 1 96 ? 1.846 -6.713 8.843 1.00 94.50 96 ASP A N 1
ATOM 786 C CA . ASP A 1 96 ? 1.023 -6.313 9.990 1.00 94.50 96 ASP A CA 1
ATOM 787 C C . ASP A 1 96 ? -0.314 -5.671 9.587 1.00 94.50 96 ASP A C 1
ATOM 789 O O . ASP A 1 96 ? -1.246 -5.612 10.392 1.00 94.50 96 ASP A O 1
ATOM 793 N N . CYS A 1 97 ? -0.395 -5.126 8.373 1.00 93.69 97 CYS A N 1
ATOM 794 C CA . CYS A 1 97 ? -1.537 -4.353 7.913 1.00 93.69 97 CYS A CA 1
ATOM 795 C C . CYS A 1 97 ? -2.583 -5.172 7.147 1.00 93.69 97 CYS A C 1
ATOM 797 O O . CYS A 1 97 ? -3.652 -4.616 6.887 1.00 93.69 97 CYS A O 1
ATOM 799 N N . CYS A 1 98 ? -2.318 -6.446 6.830 1.00 90.38 98 CYS A N 1
ATOM 800 C CA . CYS A 1 98 ? -3.139 -7.294 5.951 1.00 90.38 98 CYS A CA 1
ATOM 801 C C . CYS A 1 98 ? -4.654 -7.203 6.232 1.00 90.38 98 CYS A C 1
ATOM 803 O O . CYS A 1 98 ? -5.433 -6.895 5.333 1.00 90.38 98 CYS A O 1
ATOM 805 N N . ASP A 1 99 ? -5.058 -7.329 7.500 1.00 92.81 99 ASP A N 1
ATOM 806 C CA . ASP A 1 99 ? -6.474 -7.357 7.907 1.00 92.81 99 ASP A CA 1
ATOM 807 C C . ASP A 1 99 ? -7.047 -5.988 8.303 1.00 92.81 99 ASP A C 1
ATOM 809 O O . ASP A 1 99 ? -8.191 -5.869 8.746 1.00 92.81 99 ASP A O 1
ATOM 813 N N . THR A 1 100 ? -6.243 -4.930 8.206 1.00 95.62 100 THR A N 1
ATOM 814 C CA . THR A 1 100 ? -6.593 -3.604 8.744 1.00 95.62 100 THR A CA 1
ATOM 815 C C . THR A 1 100 ? -6.700 -2.525 7.681 1.00 95.62 100 THR A C 1
ATOM 817 O O . THR A 1 100 ? -7.066 -1.394 8.017 1.00 95.62 100 THR A O 1
ATOM 820 N N . ILE A 1 101 ? -6.408 -2.861 6.421 1.00 95.44 101 ILE A N 1
ATOM 821 C CA . ILE A 1 101 ? -6.460 -1.938 5.292 1.00 95.44 101 ILE A CA 1
ATOM 822 C C . ILE A 1 101 ? -7.225 -2.509 4.094 1.00 95.44 101 ILE A C 1
ATOM 824 O O . ILE A 1 101 ? -7.213 -3.705 3.812 1.00 95.44 101 ILE A O 1
ATOM 828 N N . LEU A 1 102 ? -7.858 -1.614 3.345 1.00 95.19 102 LEU A N 1
ATOM 829 C CA . LEU A 1 102 ? -8.507 -1.892 2.070 1.00 95.19 102 LEU A CA 1
ATOM 830 C C . LEU A 1 102 ? -8.008 -0.889 1.032 1.00 95.19 102 LEU A C 1
ATOM 832 O O . LEU A 1 102 ? -7.989 0.314 1.294 1.00 95.19 102 LEU A O 1
ATOM 836 N N . ILE A 1 103 ? -7.651 -1.374 -0.156 1.00 94.56 103 ILE A N 1
ATOM 837 C CA . ILE A 1 103 ? -7.300 -0.537 -1.310 1.00 94.56 103 ILE A CA 1
ATOM 838 C C . ILE A 1 103 ? -8.442 -0.589 -2.322 1.00 94.56 103 ILE A C 1
ATOM 840 O O . ILE A 1 103 ? -8.794 -1.665 -2.807 1.00 94.56 103 ILE A O 1
ATOM 844 N N . SER A 1 104 ? -8.995 0.576 -2.656 1.00 91.62 104 SER A N 1
ATOM 845 C CA . SER A 1 104 ? -9.993 0.747 -3.716 1.00 91.62 104 SER A CA 1
ATOM 846 C C . SER A 1 104 ? -9.410 1.567 -4.858 1.00 91.62 104 SER A C 1
ATOM 848 O O . SER A 1 104 ? -8.809 2.613 -4.614 1.00 91.62 104 SER A O 1
ATOM 850 N N . ASP A 1 105 ? -9.605 1.110 -6.092 1.00 89.56 105 ASP A N 1
ATOM 851 C CA . ASP A 1 105 ? -9.240 1.877 -7.281 1.00 89.56 105 ASP A CA 1
ATOM 852 C C . ASP A 1 105 ? -10.162 3.095 -7.414 1.00 89.56 105 ASP A C 1
ATOM 854 O O . ASP A 1 105 ? -11.381 2.985 -7.267 1.00 89.56 105 ASP A O 1
ATOM 858 N N . LEU A 1 106 ? -9.580 4.260 -7.689 1.00 86.31 106 LEU A N 1
ATOM 859 C CA . LEU A 1 106 ? -10.320 5.477 -7.997 1.00 86.31 106 LEU A CA 1
ATOM 860 C C . LEU A 1 106 ? -10.183 5.800 -9.481 1.00 86.31 106 LEU A C 1
ATOM 862 O O . LEU A 1 106 ? -9.083 5.854 -10.036 1.00 86.31 106 LEU A O 1
ATOM 866 N N . GLU A 1 107 ? -11.314 6.088 -10.114 1.00 77.38 107 GLU A N 1
ATOM 867 C CA . GLU A 1 107 ? -11.319 6.709 -11.430 1.00 77.38 107 GLU A CA 1
ATOM 868 C C . GLU A 1 107 ? -11.007 8.202 -11.294 1.00 77.38 107 GLU A C 1
ATOM 870 O O . GLU A 1 107 ? -11.476 8.872 -10.373 1.00 77.38 107 GLU A O 1
ATOM 875 N N . ALA A 1 108 ? -10.253 8.754 -12.249 1.00 65.44 108 ALA A N 1
ATOM 876 C CA . ALA A 1 108 ? -9.797 10.146 -12.212 1.00 65.44 108 ALA A CA 1
ATOM 877 C C . ALA A 1 108 ? -10.936 11.184 -12.105 1.00 65.44 108 ALA A C 1
ATOM 879 O O . ALA A 1 108 ? -10.679 12.331 -11.748 1.00 65.44 108 ALA A O 1
ATOM 880 N N . VAL A 1 109 ? -12.175 10.787 -12.404 1.00 61.88 109 VAL A N 1
ATOM 881 C CA . VAL A 1 109 ? -13.351 11.659 -12.510 1.00 61.88 109 VAL A CA 1
ATOM 882 C C . VAL A 1 109 ? -14.202 11.709 -11.235 1.00 61.88 109 VAL A C 1
ATOM 884 O O . VAL A 1 109 ? -14.950 12.666 -11.067 1.00 61.88 109 VAL A O 1
ATOM 887 N N . ASN A 1 110 ? -14.080 10.735 -10.323 1.00 61.53 110 ASN A N 1
ATOM 888 C CA . ASN A 1 110 ? -14.970 10.598 -9.162 1.00 61.53 110 ASN A CA 1
ATOM 889 C C . ASN A 1 110 ? -14.174 10.354 -7.878 1.00 61.53 110 ASN A C 1
ATOM 891 O O . ASN A 1 110 ? -13.973 9.219 -7.448 1.00 61.53 110 ASN A O 1
ATOM 895 N N . TRP A 1 111 ? -13.724 11.444 -7.258 1.00 68.44 111 TRP A N 1
ATOM 896 C CA . TRP A 1 111 ? -12.985 11.387 -6.002 1.00 68.44 111 TRP A CA 1
ATOM 897 C C . TRP A 1 111 ? -13.944 11.570 -4.826 1.00 68.44 111 TRP A C 1
ATOM 899 O O . TRP A 1 111 ? -14.649 12.583 -4.776 1.00 68.44 111 TRP A O 1
ATOM 909 N N . PRO A 1 112 ? -13.990 10.632 -3.867 1.00 68.25 112 PRO A N 1
ATOM 910 C CA . PRO A 1 112 ? -14.804 10.814 -2.679 1.00 68.25 112 PRO A CA 1
ATOM 911 C C . PRO A 1 112 ? -14.242 11.971 -1.848 1.00 68.25 112 PRO A C 1
ATOM 913 O O . PRO A 1 112 ? -13.046 12.023 -1.568 1.00 68.25 112 PRO A O 1
ATOM 916 N N . ILE A 1 113 ? -15.114 12.892 -1.433 1.00 68.69 113 ILE A N 1
ATOM 917 C CA . ILE A 1 113 ? -14.756 13.909 -0.443 1.00 68.69 113 ILE A CA 1
ATOM 918 C C . ILE A 1 113 ? -14.604 13.192 0.896 1.00 68.69 113 ILE A C 1
ATOM 920 O O . ILE A 1 113 ? -15.575 12.655 1.434 1.00 68.69 113 ILE A O 1
ATOM 924 N N . LEU A 1 114 ? -13.384 13.171 1.427 1.00 69.00 114 LEU A N 1
ATOM 925 C CA . LEU A 1 114 ? -13.121 12.560 2.721 1.00 69.00 114 LEU A CA 1
ATOM 926 C C . LEU A 1 114 ? -13.683 13.427 3.857 1.00 69.00 114 LEU A C 1
ATOM 928 O O . LEU A 1 114 ? -13.611 14.657 3.792 1.00 69.00 114 LEU A O 1
ATOM 932 N N . PRO A 1 115 ? -14.244 12.813 4.912 1.00 65.56 115 PRO A N 1
ATOM 933 C CA . PRO A 1 115 ? -14.728 13.561 6.063 1.00 65.56 115 PRO A CA 1
ATOM 934 C C . PRO A 1 115 ? -13.574 14.309 6.747 1.00 65.56 115 PRO A C 1
ATOM 936 O O . PRO A 1 115 ? -12.542 13.721 7.051 1.00 65.56 115 PRO A O 1
ATOM 939 N N . VAL A 1 116 ? -13.777 15.600 7.033 1.00 60.78 116 VAL A N 1
ATOM 940 C CA .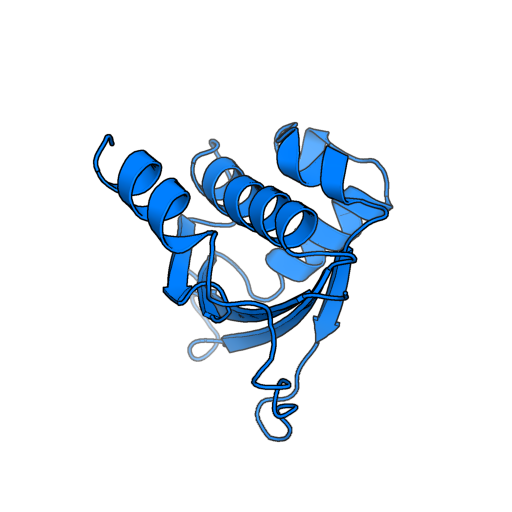 VAL A 1 116 ? -12.771 16.522 7.612 1.00 60.78 116 VAL A CA 1
ATOM 941 C C . VAL A 1 116 ? -12.354 16.136 9.044 1.00 60.78 116 VAL A C 1
ATOM 943 O O . VAL A 1 116 ? -11.285 16.517 9.509 1.00 60.78 116 VAL A O 1
ATOM 946 N N . ASN A 1 117 ? -13.160 15.328 9.738 1.00 56.88 117 ASN A N 1
ATOM 947 C CA . ASN A 1 117 ? -12.937 14.918 11.130 1.00 56.88 117 ASN A CA 1
ATOM 948 C C . ASN A 1 117 ? -12.138 13.609 11.256 1.00 56.88 117 ASN A C 1
ATOM 950 O O . ASN A 1 117 ? -12.468 12.747 12.069 1.00 56.88 117 ASN A O 1
ATOM 954 N N . GLN A 1 118 ? -11.090 13.444 10.453 1.00 61.56 118 GLN A N 1
ATOM 955 C CA . GLN A 1 118 ? -10.045 12.474 10.767 1.00 61.56 118 GLN A CA 1
ATOM 956 C C . GLN A 1 118 ? -9.179 13.133 11.844 1.00 61.56 118 GLN A C 1
ATOM 958 O O . GLN A 1 118 ? -8.461 14.070 11.527 1.00 61.56 118 GLN A O 1
ATOM 963 N N . GLU A 1 119 ? -9.347 12.775 13.120 1.00 54.19 119 GLU A N 1
ATOM 964 C CA . GLU A 1 119 ? -8.728 13.444 14.282 1.00 54.19 119 GLU A CA 1
ATOM 965 C C . GLU A 1 119 ? -7.305 13.995 14.022 1.00 54.19 119 GLU A C 1
ATOM 967 O O . GLU A 1 119 ? -6.302 13.290 14.103 1.00 54.19 119 GLU A O 1
ATOM 972 N N . THR A 1 120 ? -7.208 15.296 13.736 1.00 49.44 120 THR A N 1
ATOM 973 C CA . THR A 1 120 ? -5.965 15.987 13.347 1.00 49.44 120 THR A CA 1
ATOM 974 C C . THR A 1 120 ? -5.173 16.531 14.541 1.00 49.44 120 THR A C 1
ATOM 976 O O . THR A 1 120 ? -4.250 17.323 14.365 1.00 49.44 120 THR A O 1
ATOM 979 N N . SER A 1 121 ? -5.489 16.150 15.783 1.00 42.19 121 SER A N 1
ATOM 980 C CA . SER A 1 121 ? -4.998 16.897 16.956 1.00 42.19 121 SER A CA 1
ATOM 981 C C . SER A 1 121 ? -3.937 16.228 17.831 1.00 42.19 121 SER A C 1
ATOM 983 O O . SER A 1 121 ? -3.506 16.867 18.785 1.00 42.19 121 SER A O 1
ATOM 985 N N . GLN A 1 122 ? -3.440 15.021 17.531 1.00 43.88 122 GLN A N 1
ATOM 986 C CA . GLN A 1 122 ? -2.365 14.428 18.359 1.00 43.88 122 GLN A CA 1
ATOM 987 C C . GLN A 1 122 ? -1.191 13.798 17.603 1.00 43.88 122 GLN A C 1
ATOM 989 O O . GLN A 1 122 ? -0.120 13.653 18.188 1.00 43.88 122 GLN A O 1
ATOM 994 N N . VAL A 1 123 ? -1.310 13.502 16.304 1.00 48.69 123 VAL A N 1
ATOM 995 C CA . VAL A 1 123 ? -0.207 12.839 15.576 1.00 48.69 123 VAL A CA 1
ATOM 996 C C . VAL A 1 123 ? 0.860 13.819 15.065 1.00 48.69 123 VAL A C 1
ATOM 998 O O . VAL A 1 123 ? 1.986 13.420 14.775 1.00 48.69 123 VAL A O 1
ATOM 1001 N N . ARG A 1 124 ? 0.560 15.128 15.038 1.00 42.84 124 ARG A N 1
ATOM 1002 C CA . ARG A 1 124 ? 1.497 16.173 14.582 1.00 42.84 124 ARG A CA 1
ATOM 1003 C C . ARG A 1 124 ? 2.818 16.162 15.364 1.00 42.84 124 ARG A C 1
ATOM 1005 O O . ARG A 1 124 ? 3.879 16.306 14.773 1.00 42.84 124 ARG A O 1
ATOM 1012 N N . THR A 1 125 ? 2.769 15.893 16.669 1.00 40.97 125 THR A N 1
ATOM 1013 C CA . THR A 1 125 ? 3.963 15.891 17.531 1.00 40.97 125 THR A CA 1
ATOM 1014 C C . THR A 1 125 ? 4.853 14.658 17.330 1.00 40.97 125 THR A C 1
ATOM 1016 O O . THR A 1 125 ? 6.060 14.743 17.535 1.00 40.97 125 THR A O 1
ATOM 1019 N N . ILE A 1 126 ? 4.290 13.518 16.910 1.00 48.94 126 ILE A N 1
ATOM 1020 C CA . ILE A 1 126 ? 5.056 12.283 16.662 1.00 48.94 126 ILE A CA 1
ATOM 1021 C C . ILE A 1 126 ? 5.686 12.323 15.265 1.00 48.94 126 ILE A C 1
ATOM 1023 O O . ILE A 1 126 ? 6.871 12.012 15.116 1.00 48.94 126 ILE A O 1
ATOM 1027 N N . PHE A 1 127 ? 4.937 12.789 14.259 1.00 48.50 127 PHE A N 1
ATOM 1028 C CA . PHE A 1 127 ? 5.441 12.885 12.889 1.00 48.50 127 PHE A CA 1
ATOM 1029 C C . PHE A 1 127 ? 6.605 13.871 12.759 1.00 48.50 127 PHE A C 1
ATOM 1031 O O . PHE A 1 127 ? 7.610 13.510 12.153 1.00 48.50 127 PHE A O 1
ATOM 1038 N N . ASP A 1 128 ? 6.552 15.046 13.396 1.00 47.22 128 ASP A N 1
ATOM 1039 C CA . ASP A 1 128 ? 7.654 16.021 13.330 1.00 47.22 128 ASP A CA 1
ATOM 1040 C C . ASP A 1 128 ? 8.938 15.534 14.034 1.00 47.22 128 ASP A C 1
ATOM 1042 O O . ASP A 1 128 ? 10.046 15.943 13.668 1.00 47.22 128 ASP A O 1
ATOM 1046 N N . HIS A 1 129 ? 8.819 14.632 15.017 1.00 43.38 129 HIS A N 1
ATOM 1047 C CA . HIS A 1 129 ? 9.969 14.054 15.722 1.00 43.38 129 HIS A CA 1
ATOM 1048 C C . HIS A 1 129 ? 10.622 12.894 14.953 1.00 43.38 129 HIS A C 1
ATOM 1050 O O . HIS A 1 129 ? 11.843 12.743 15.008 1.00 43.38 129 HIS A O 1
ATOM 1056 N N . HIS A 1 130 ? 9.841 12.109 14.201 1.00 47.38 130 HIS A N 1
ATOM 1057 C CA . HIS A 1 130 ? 10.371 11.068 13.311 1.00 47.38 130 HIS A CA 1
ATOM 1058 C C . HIS A 1 130 ? 10.875 11.617 11.963 1.00 47.38 130 HIS A C 1
ATOM 1060 O O . HIS A 1 130 ? 11.803 11.041 11.396 1.00 47.38 130 HIS A O 1
ATOM 1066 N N . PHE A 1 131 ? 10.331 12.739 11.473 1.00 45.56 131 PHE A N 1
ATOM 1067 C CA . PHE A 1 131 ? 10.749 13.372 10.211 1.00 45.56 131 PHE A CA 1
ATOM 1068 C C . PHE A 1 131 ? 12.077 14.139 10.293 1.00 45.56 131 PHE A C 1
ATOM 1070 O O . PHE A 1 131 ? 12.767 14.243 9.287 1.00 45.56 131 PHE A O 1
ATOM 1077 N N . ASN A 1 132 ? 12.463 14.664 11.463 1.00 36.50 132 ASN A N 1
ATOM 1078 C CA . ASN A 1 132 ? 13.682 15.479 11.620 1.00 36.50 132 ASN A CA 1
ATOM 1079 C C . ASN A 1 132 ? 14.923 14.695 12.087 1.00 36.50 132 ASN A C 1
ATOM 1081 O O . ASN A 1 132 ? 15.912 15.300 12.502 1.00 36.50 132 ASN A O 1
ATOM 1085 N N . ARG A 1 133 ? 14.893 13.356 12.054 1.00 37.53 133 ARG A N 1
ATOM 1086 C CA . ARG A 1 133 ? 16.046 12.523 12.442 1.00 37.53 133 ARG A CA 1
ATOM 1087 C C . ARG A 1 133 ? 16.677 11.685 11.327 1.00 37.53 133 ARG A C 1
ATOM 1089 O O . ARG A 1 133 ? 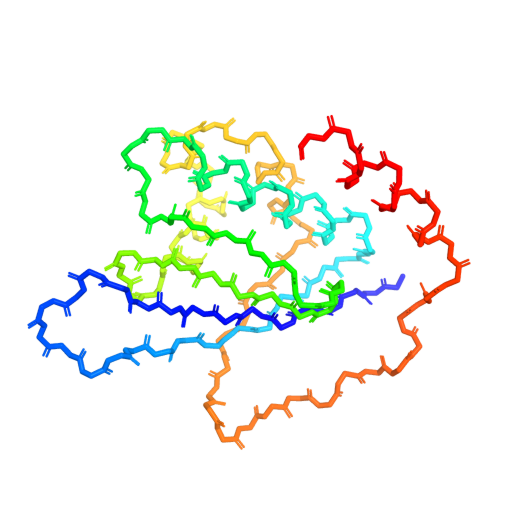17.608 10.952 11.645 1.00 37.53 133 ARG A O 1
ATOM 1096 N N . PHE A 1 134 ? 16.259 11.815 10.063 1.00 39.41 134 PHE A N 1
ATOM 1097 C CA . PHE A 1 134 ? 16.882 11.099 8.937 1.00 39.41 134 PHE A CA 1
ATOM 1098 C C . PHE A 1 134 ? 16.875 11.906 7.641 1.00 39.41 134 PHE A C 1
ATOM 1100 O O . PHE A 1 134 ? 15.771 12.294 7.201 1.00 39.41 134 PHE A O 1
#

pLDDT: mean 81.95, std 17.9, range [36.5, 97.19]

Radius of gyration: 14.56 Å; chains: 1; bounding box: 32×31×42 Å

Secondary structure (DSSP, 8-state):
--EEEEEEEEE-S-TTSS--EEEEEEEESSHHHHHHHHHHHHHHTTSTT-SEEEEEEEETTEEEEEESSTTHHHHHHHHHHTT-GGGGTT-HHHHTTTTTEEEEEE-TT------S-S--SSSHHHHHHHHTT-

Foldseek 3Di:
DKDKAKEWEFADQDPDDPRDIWIKIKIFQALVLLVLQLVLLQVLLVDPPHQWVHWDDPDSRYIYTYGNDPCSVVVLLVCLLVVNCVNSVVSVSSVVNNVGMDIDTDDPPDDDDDDPPNPPPPCPVVVVVVVPPD